Protein AF-A0A9E1HWG5-F1 (afdb_monomer_lite)

Secondary structure (DSSP, 8-state):
-EEEEEEEEEEEEEE-TT--EEEEEEEEEEEEE-GGGHHHHHHHHHTS-HHHHHHHTT-HHHHHH--GGGEEEE-HHHHIIIIIT-

Sequence (86 aa):
MKDLKLCYEVQGMALDEKRNSVPAGICVDFGTVPDERYDECLEALKNYPCHKLLLEMGMGSVVEHHQPEDFRLISQDEYEEKYENI

Structure (mmCIF, N/CA/C/O backbone):
data_AF-A0A9E1HWG5-F1
#
_entry.id   AF-A0A9E1HWG5-F1
#
loop_
_atom_site.group_PDB
_atom_site.id
_atom_site.type_symbol
_atom_site.label_atom_id
_atom_site.label_alt_id
_atom_site.label_comp_id
_atom_site.label_asym_id
_atom_site.label_entity_id
_atom_site.label_seq_id
_atom_site.pdbx_PDB_ins_code
_atom_site.Cartn_x
_atom_site.Cartn_y
_atom_site.Cartn_z
_atom_site.occupancy
_atom_site.B_iso_or_equiv
_atom_site.auth_seq_id
_atom_site.auth_comp_id
_atom_site.auth_asym_id
_atom_site.auth_atom_id
_atom_site.pdbx_PDB_model_num
ATOM 1 N N . MET A 1 1 ? -11.817 -6.137 16.415 1.00 92.81 1 MET A N 1
ATOM 2 C CA . MET A 1 1 ? -10.459 -5.906 15.892 1.00 92.81 1 MET A CA 1
ATOM 3 C C . MET A 1 1 ? -10.544 -6.020 14.383 1.00 92.81 1 MET A C 1
ATOM 5 O O . MET A 1 1 ? -11.250 -6.913 13.923 1.00 92.81 1 MET A O 1
ATOM 9 N N . LYS A 1 2 ? -9.853 -5.158 13.636 1.00 93.50 2 LYS A N 1
ATOM 10 C CA . LYS A 1 2 ? -9.818 -5.163 12.166 1.00 93.50 2 LYS A CA 1
ATOM 11 C C . LYS A 1 2 ? -8.382 -5.193 11.656 1.00 93.50 2 LYS A C 1
ATOM 13 O O . LYS A 1 2 ? -7.523 -4.546 12.256 1.00 93.50 2 LYS A O 1
ATOM 18 N N . ASP A 1 3 ?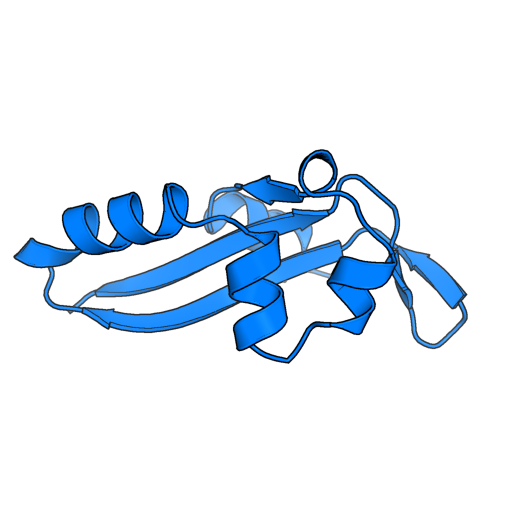 -8.157 -5.908 10.557 1.00 94.44 3 ASP A N 1
ATOM 19 C CA . ASP A 1 3 ? -6.857 -6.001 9.888 1.00 94.44 3 ASP A CA 1
ATOM 20 C C . ASP A 1 3 ? -6.512 -4.677 9.211 1.00 94.44 3 ASP A C 1
ATOM 22 O O . ASP A 1 3 ? -7.255 -4.187 8.359 1.00 94.44 3 ASP A O 1
ATOM 26 N N . LEU A 1 4 ? -5.383 -4.092 9.595 1.00 94.31 4 LEU A N 1
ATOM 27 C CA . LEU A 1 4 ? -4.871 -2.855 9.035 1.00 94.31 4 LEU A CA 1
ATOM 28 C C . LEU A 1 4 ? -3.858 -3.192 7.946 1.00 94.31 4 LEU A C 1
ATOM 30 O O . LEU A 1 4 ? -2.716 -3.549 8.227 1.00 94.31 4 LEU A O 1
ATOM 34 N N . LYS A 1 5 ? -4.289 -3.060 6.695 1.00 93.69 5 LYS A N 1
ATOM 35 C CA . LYS A 1 5 ? -3.457 -3.300 5.519 1.00 93.69 5 LYS A CA 1
ATOM 36 C C . LYS A 1 5 ? -3.402 -2.067 4.642 1.00 93.69 5 LYS A C 1
ATOM 38 O O . LYS A 1 5 ? -4.341 -1.269 4.613 1.00 93.69 5 LYS A O 1
ATOM 43 N N . LEU A 1 6 ? -2.310 -1.930 3.903 1.00 94.31 6 LEU A N 1
ATOM 44 C CA . LEU A 1 6 ? -2.169 -0.872 2.921 1.00 94.31 6 LEU A CA 1
ATOM 45 C C . LEU A 1 6 ? -1.555 -1.416 1.634 1.00 94.31 6 LEU A C 1
ATOM 47 O O . LEU A 1 6 ? -0.503 -2.052 1.658 1.00 94.31 6 LEU A O 1
ATOM 51 N N . CYS A 1 7 ? -2.259 -1.195 0.526 1.00 93.69 7 CYS A N 1
ATOM 52 C CA . CYS A 1 7 ? -1.940 -1.787 -0.765 1.00 93.69 7 CYS A CA 1
ATOM 53 C C . CYS A 1 7 ? -1.508 -0.709 -1.755 1.00 93.69 7 CYS A C 1
ATOM 55 O O . CYS A 1 7 ? -2.158 0.328 -1.892 1.00 93.69 7 CYS A O 1
ATOM 57 N N . TYR A 1 8 ? -0.432 -0.981 -2.479 1.00 91.56 8 TYR A N 1
ATOM 58 C CA . TYR A 1 8 ? 0.081 -0.133 -3.541 1.00 91.56 8 TYR A CA 1
ATOM 59 C C . TYR A 1 8 ? 0.198 -0.927 -4.835 1.00 91.56 8 TYR A C 1
ATOM 61 O O . TYR A 1 8 ? 0.633 -2.076 -4.838 1.00 91.56 8 TYR A O 1
ATOM 69 N N . GLU A 1 9 ? -0.137 -0.281 -5.940 1.00 91.12 9 GLU A N 1
ATOM 70 C CA . GLU A 1 9 ? 0.267 -0.682 -7.277 1.00 91.12 9 GLU A CA 1
ATOM 71 C C . GLU A 1 9 ? 1.492 0.130 -7.683 1.00 91.12 9 GLU A C 1
ATOM 73 O O . GLU A 1 9 ? 1.509 1.356 -7.545 1.00 91.12 9 GLU A O 1
ATOM 78 N N . VAL A 1 10 ? 2.498 -0.553 -8.214 1.00 88.62 10 VAL A N 1
ATOM 79 C CA . VAL A 1 10 ? 3.642 0.089 -8.851 1.00 88.62 10 VAL A CA 1
ATOM 80 C C . VAL A 1 10 ? 3.285 0.289 -10.327 1.00 88.62 10 VAL A C 1
ATOM 82 O O . VAL A 1 10 ? 3.077 -0.676 -11.055 1.00 88.62 10 VAL A O 1
ATOM 85 N N . GLN A 1 11 ? 3.162 1.543 -10.770 1.00 78.06 11 GLN A N 1
ATOM 86 C CA . GLN A 1 11 ? 2.761 1.932 -12.131 1.00 78.06 11 GLN A CA 1
ATOM 87 C C . GLN A 1 11 ? 3.837 1.635 -13.196 1.00 78.06 11 GLN A C 1
ATOM 89 O O . GLN A 1 11 ? 3.581 1.781 -14.392 1.00 78.06 11 GLN A O 1
ATOM 94 N N . GLY A 1 12 ? 5.022 1.179 -12.780 1.00 71.69 12 GLY A N 1
ATOM 95 C CA . GLY A 1 12 ? 6.041 0.564 -13.630 1.00 71.69 12 GLY A CA 1
ATOM 96 C C . GLY A 1 12 ? 5.987 -0.968 -13.593 1.00 71.69 12 GLY A C 1
ATOM 97 O O . GLY A 1 12 ? 5.487 -1.571 -12.648 1.00 71.69 12 GLY A O 1
ATOM 98 N N . MET A 1 13 ? 6.536 -1.626 -14.617 1.00 69.00 13 MET A N 1
ATOM 99 C CA . MET A 1 13 ? 6.731 -3.079 -14.568 1.00 69.00 13 MET A CA 1
ATOM 100 C C . MET A 1 13 ? 7.931 -3.387 -13.663 1.00 69.00 13 MET A C 1
ATOM 102 O O . MET A 1 13 ? 9.043 -2.941 -13.952 1.00 69.00 13 MET A O 1
ATOM 106 N N . ALA A 1 14 ? 7.732 -4.177 -12.610 1.00 73.75 14 ALA A N 1
ATOM 107 C CA . ALA A 1 14 ? 8.835 -4.750 -11.846 1.00 73.75 14 ALA A CA 1
ATOM 108 C C . ALA A 1 14 ? 9.513 -5.877 -12.639 1.00 73.75 14 ALA A C 1
ATOM 110 O O . ALA A 1 14 ? 9.009 -6.328 -13.669 1.00 73.75 14 ALA A O 1
ATOM 111 N N . LEU A 1 15 ? 10.666 -6.341 -12.161 1.00 71.94 15 LEU A N 1
ATOM 112 C CA . LEU A 1 15 ? 11.349 -7.501 -12.726 1.00 71.94 15 LEU A CA 1
ATOM 113 C C . LEU A 1 15 ? 11.152 -8.711 -11.815 1.00 71.94 15 LEU A C 1
ATOM 115 O O . LEU A 1 15 ? 11.470 -8.644 -10.628 1.00 71.94 15 LEU A O 1
ATOM 119 N N . ASP A 1 16 ? 10.658 -9.812 -12.380 1.00 78.94 16 ASP A N 1
ATOM 120 C CA . ASP A 1 16 ? 10.632 -11.106 -11.694 1.00 78.94 16 ASP A CA 1
ATOM 121 C C . ASP A 1 16 ? 12.052 -11.709 -11.566 1.00 78.94 16 ASP A C 1
ATOM 123 O O . ASP A 1 16 ? 13.043 -11.173 -12.078 1.00 78.94 16 ASP A O 1
ATOM 127 N N . GLU A 1 17 ? 12.170 -12.877 -10.926 1.00 78.56 17 GLU A N 1
ATOM 128 C CA . GLU A 1 17 ? 13.447 -13.601 -10.771 1.00 78.56 17 GLU A CA 1
ATOM 129 C C . GLU A 1 17 ? 14.128 -13.954 -12.109 1.00 78.56 17 GLU A C 1
ATOM 131 O O . GLU A 1 17 ? 15.333 -14.209 -12.166 1.00 78.56 17 GLU A O 1
ATOM 136 N N . LYS A 1 18 ? 13.365 -13.964 -13.205 1.00 84.31 18 LYS A N 1
ATOM 137 C CA . LYS A 1 18 ? 13.817 -14.261 -14.567 1.00 84.31 18 LYS A CA 1
ATOM 138 C C . LYS A 1 18 ? 14.043 -12.991 -15.396 1.00 84.31 18 LYS A C 1
ATOM 140 O O . LYS A 1 18 ? 14.387 -13.107 -16.572 1.00 84.31 18 LYS A O 1
ATOM 145 N N . ARG A 1 19 ? 13.923 -11.801 -14.792 1.00 76.75 19 ARG A N 1
ATOM 146 C CA . ARG A 1 19 ? 14.013 -10.476 -15.431 1.00 76.75 19 ARG A CA 1
ATOM 147 C C . ARG A 1 19 ? 12.924 -10.200 -16.467 1.00 76.75 19 ARG A C 1
ATOM 149 O O . ARG A 1 19 ? 13.126 -9.369 -17.353 1.00 76.75 19 ARG A O 1
ATOM 156 N N . ASN A 1 20 ? 11.781 -10.866 -16.372 1.00 81.50 20 ASN A N 1
ATOM 157 C CA . ASN A 1 20 ? 10.614 -10.457 -17.135 1.00 81.50 20 ASN A CA 1
ATOM 158 C C . ASN A 1 20 ? 9.978 -9.251 -16.459 1.00 81.50 20 ASN A C 1
ATOM 160 O O . ASN A 1 20 ? 9.841 -9.214 -15.237 1.00 81.50 20 ASN A O 1
ATOM 164 N N . SER A 1 21 ? 9.554 -8.293 -17.275 1.00 75.50 21 SER A N 1
ATOM 165 C CA . SER A 1 21 ? 8.666 -7.231 -16.829 1.00 75.50 21 SER A CA 1
ATOM 166 C C . SER A 1 21 ? 7.335 -7.841 -16.396 1.00 75.50 21 SER A C 1
ATOM 168 O O . SER A 1 21 ? 6.651 -8.459 -17.213 1.00 75.50 21 SER A O 1
ATOM 170 N N . VAL A 1 22 ? 6.956 -7.632 -15.139 1.00 80.88 22 VAL A N 1
ATOM 171 C CA . VAL A 1 22 ? 5.683 -8.069 -14.554 1.00 80.88 22 VAL A CA 1
ATOM 172 C C . VAL A 1 22 ? 5.031 -6.917 -13.781 1.00 80.88 22 VAL A C 1
ATOM 174 O O . VAL A 1 22 ? 5.747 -6.079 -13.229 1.00 80.88 22 VAL A O 1
ATOM 177 N N . PRO A 1 23 ? 3.691 -6.831 -13.740 1.00 80.12 23 PRO A N 1
ATOM 178 C CA . PRO A 1 23 ? 3.022 -5.879 -12.861 1.00 80.12 23 PRO A CA 1
ATOM 179 C C . PRO A 1 23 ? 3.328 -6.233 -11.398 1.00 80.12 23 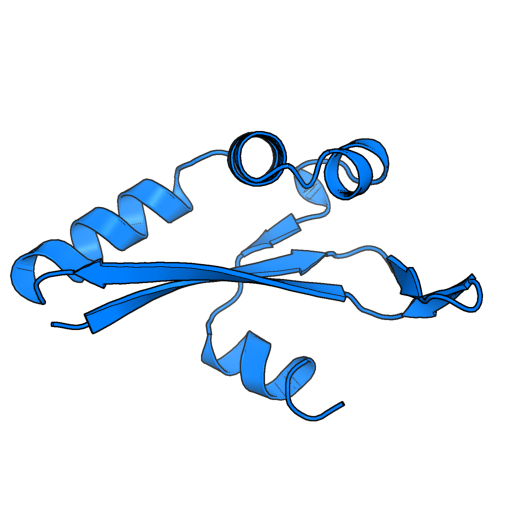PRO A C 1
ATOM 181 O O . PRO A 1 23 ? 3.426 -7.412 -11.053 1.00 80.12 23 PRO A O 1
ATOM 184 N N . ALA A 1 24 ? 3.488 -5.221 -10.545 1.00 85.12 24 ALA A N 1
ATOM 185 C CA . ALA A 1 24 ? 3.799 -5.418 -9.134 1.00 85.12 24 ALA A CA 1
ATOM 186 C C . ALA A 1 24 ? 2.798 -4.706 -8.229 1.00 85.12 24 ALA A C 1
ATOM 188 O O . ALA A 1 24 ? 2.584 -3.496 -8.323 1.00 85.12 24 ALA A O 1
ATOM 189 N N . GLY A 1 25 ? 2.237 -5.486 -7.311 1.00 89.31 25 GLY A N 1
ATOM 190 C CA . GLY A 1 25 ? 1.534 -4.994 -6.143 1.00 89.31 25 GLY A CA 1
ATOM 191 C C . GLY A 1 25 ? 2.408 -5.152 -4.901 1.00 89.31 25 GLY A C 1
ATOM 192 O O . GLY A 1 25 ? 3.149 -6.125 -4.772 1.00 89.31 25 GLY A O 1
ATOM 193 N N . ILE A 1 26 ? 2.286 -4.215 -3.965 1.00 89.25 26 ILE A N 1
ATOM 194 C CA . ILE A 1 26 ? 2.825 -4.340 -2.610 1.00 89.25 26 ILE A CA 1
ATOM 195 C C . ILE A 1 26 ? 1.664 -4.210 -1.628 1.00 89.25 26 ILE A C 1
ATOM 197 O O . ILE A 1 26 ? 1.064 -3.142 -1.529 1.00 89.25 26 ILE A O 1
ATOM 201 N N . CYS A 1 27 ? 1.360 -5.274 -0.888 1.00 91.44 27 CYS A N 1
ATOM 202 C CA . CYS A 1 27 ? 0.456 -5.218 0.257 1.00 91.44 27 CYS A CA 1
ATOM 203 C C . CYS A 1 27 ? 1.268 -5.303 1.548 1.00 91.44 27 CYS A C 1
ATOM 205 O O . CYS A 1 27 ? 2.044 -6.236 1.754 1.00 91.44 27 CYS A O 1
ATOM 207 N N . VAL A 1 28 ? 1.072 -4.323 2.423 1.00 90.69 28 VAL A N 1
ATOM 208 C CA . VAL A 1 28 ? 1.732 -4.235 3.721 1.00 90.69 28 VAL A CA 1
ATOM 209 C C . VAL A 1 28 ? 0.714 -4.504 4.820 1.00 90.69 28 VAL A C 1
ATOM 211 O O . VAL A 1 28 ? -0.298 -3.810 4.907 1.00 90.69 28 VAL A O 1
ATOM 214 N N . ASP A 1 29 ? 1.001 -5.491 5.665 1.00 92.00 29 ASP A N 1
ATOM 215 C CA . ASP A 1 29 ? 0.187 -5.857 6.824 1.00 92.00 29 ASP A CA 1
ATOM 216 C C . ASP A 1 29 ? 0.767 -5.232 8.106 1.00 92.00 29 ASP A C 1
ATOM 218 O O . ASP A 1 29 ? 1.931 -5.452 8.449 1.00 92.00 29 ASP A O 1
ATOM 222 N N . PHE A 1 30 ? -0.044 -4.436 8.806 1.00 91.06 30 PHE A N 1
ATOM 223 C CA . PHE A 1 30 ? 0.304 -3.771 10.067 1.00 91.06 30 PHE A CA 1
ATOM 224 C C . PHE A 1 30 ? -0.314 -4.463 11.293 1.00 91.06 30 PHE A C 1
ATOM 226 O O . PHE A 1 30 ? -0.238 -3.946 12.412 1.00 91.06 30 PHE A O 1
ATOM 233 N N . GLY A 1 31 ? -0.923 -5.631 11.099 1.00 93.38 31 GLY A N 1
ATOM 234 C CA . GLY A 1 31 ? -1.646 -6.390 12.104 1.00 93.38 31 GLY A CA 1
ATOM 235 C C . GLY A 1 31 ? -3.051 -5.851 12.358 1.00 93.38 31 GLY A C 1
ATOM 236 O O . GLY A 1 31 ? -3.657 -5.170 11.535 1.00 93.38 31 GLY A O 1
ATOM 237 N N . THR A 1 32 ? -3.595 -6.166 13.533 1.00 96.19 32 THR A N 1
ATOM 238 C CA . THR A 1 32 ? -4.973 -5.815 13.893 1.00 96.19 32 THR A CA 1
ATOM 239 C C . THR A 1 32 ? -5.048 -4.597 14.806 1.00 96.19 32 THR A C 1
ATOM 241 O O . THR A 1 32 ? -4.325 -4.530 15.802 1.00 96.19 32 THR A O 1
ATOM 244 N N . VAL A 1 33 ? -6.017 -3.712 14.574 1.00 96.00 33 VAL A N 1
ATOM 245 C CA . VAL A 1 33 ? -6.326 -2.567 15.450 1.00 96.00 33 VAL A CA 1
ATOM 246 C C . VAL A 1 33 ? -7.770 -2.616 15.976 1.00 96.00 33 VAL A C 1
ATOM 248 O O . VAL A 1 33 ? -8.616 -3.297 15.387 1.00 96.00 33 VAL A O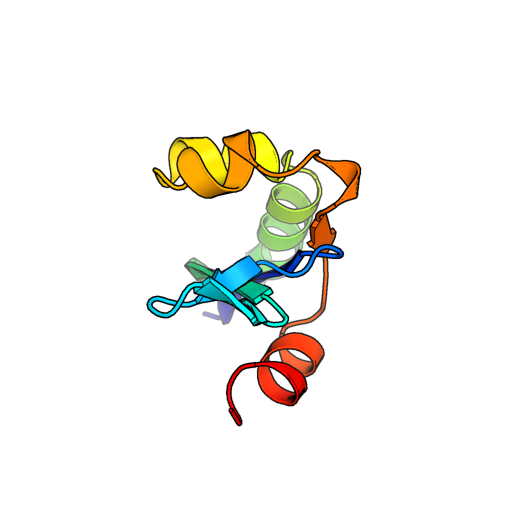 1
ATOM 251 N N . PRO A 1 34 ? -8.093 -1.937 17.095 1.00 97.31 34 PRO A N 1
ATOM 252 C CA . PRO A 1 34 ? -9.476 -1.777 17.544 1.00 97.31 34 PRO A CA 1
ATOM 253 C C . PRO A 1 34 ? -10.341 -1.086 16.483 1.00 97.31 34 PRO A C 1
ATOM 255 O O . PRO A 1 34 ? -9.901 -0.122 15.861 1.00 97.31 34 PRO A O 1
ATOM 258 N N . ASP A 1 35 ? -11.583 -1.543 16.309 1.00 96.25 35 ASP A N 1
ATOM 259 C CA . ASP A 1 35 ? -12.496 -1.066 15.258 1.00 96.25 35 ASP A CA 1
ATOM 260 C C . ASP A 1 35 ? -12.728 0.447 15.318 1.00 96.25 35 ASP A C 1
ATOM 262 O O . ASP A 1 35 ? -12.796 1.098 14.283 1.00 96.25 35 ASP A O 1
ATOM 266 N N . GLU A 1 36 ? -12.795 1.002 16.529 1.00 96.62 36 GLU A N 1
ATOM 267 C CA . GLU A 1 36 ? -12.982 2.434 16.788 1.00 96.62 36 GLU A CA 1
ATOM 268 C C . GLU A 1 36 ? -11.792 3.305 16.353 1.00 96.62 36 GLU A C 1
ATOM 270 O O . GLU A 1 36 ? -11.955 4.505 16.157 1.00 96.62 36 GLU A O 1
ATOM 275 N N . ARG A 1 37 ? -10.604 2.708 16.183 1.00 95.12 37 ARG A N 1
ATOM 276 C CA . ARG A 1 37 ? -9.376 3.390 15.739 1.00 95.12 37 ARG A CA 1
ATOM 277 C C . ARG A 1 37 ? -9.001 3.070 14.296 1.00 95.12 37 ARG A C 1
ATOM 279 O O . ARG A 1 37 ? -8.025 3.616 13.793 1.00 95.12 37 ARG A O 1
ATOM 286 N N . TYR A 1 38 ? -9.741 2.177 13.641 1.00 94.56 38 TYR A N 1
ATOM 287 C CA . TYR A 1 38 ? -9.387 1.671 12.319 1.00 94.56 38 TYR A CA 1
ATOM 288 C C . TYR A 1 38 ? -9.242 2.795 11.290 1.00 94.56 38 TY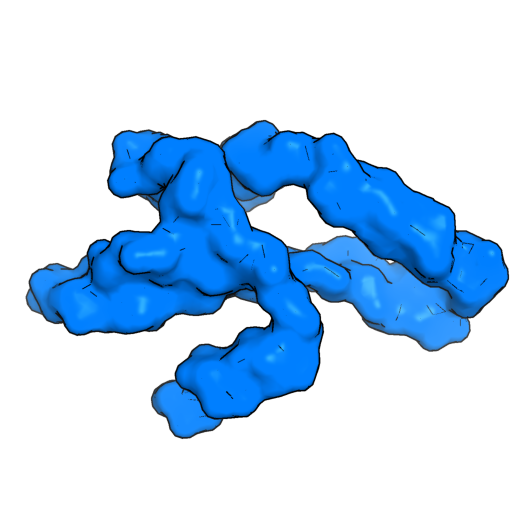R A C 1
ATOM 290 O O . TYR A 1 38 ? -8.191 2.913 10.664 1.00 94.56 38 TYR A O 1
ATOM 298 N N . ASP A 1 39 ? -10.257 3.654 11.178 1.00 94.75 39 ASP A N 1
ATOM 299 C CA . ASP A 1 39 ? -10.267 4.743 10.198 1.00 94.75 39 ASP A CA 1
ATOM 300 C C . ASP A 1 39 ? -9.167 5.776 10.492 1.00 94.75 39 ASP A C 1
ATOM 302 O O . ASP A 1 39 ? -8.489 6.233 9.578 1.00 94.75 39 ASP A O 1
ATOM 306 N N . GLU A 1 40 ? -8.921 6.089 11.771 1.00 96.19 40 GLU A N 1
ATOM 307 C CA . GLU A 1 40 ? -7.835 6.986 12.194 1.00 96.19 40 GLU A CA 1
ATOM 308 C C . GLU A 1 40 ? -6.461 6.434 11.782 1.00 96.19 40 GLU A C 1
ATOM 310 O O . GLU A 1 40 ? -5.652 7.142 11.180 1.00 96.19 40 GLU A O 1
ATOM 315 N N . CYS A 1 41 ? -6.197 5.158 12.081 1.00 93.50 41 CYS A N 1
ATOM 316 C CA . CYS A 1 41 ? -4.942 4.503 11.731 1.00 93.50 41 CYS A CA 1
ATOM 317 C C . CYS A 1 41 ? -4.766 4.388 10.214 1.00 93.50 41 CYS A C 1
ATOM 319 O O . CYS A 1 41 ? -3.676 4.650 9.705 1.00 93.50 41 CYS A O 1
ATOM 321 N N . LEU A 1 42 ? -5.827 4.031 9.488 1.00 92.88 42 LEU A N 1
ATOM 322 C CA . LEU A 1 42 ? -5.793 3.909 8.036 1.00 92.88 42 LEU A CA 1
ATOM 323 C C . LEU A 1 42 ? -5.494 5.259 7.375 1.00 92.88 42 LEU A C 1
ATOM 325 O O . LEU A 1 42 ? -4.610 5.336 6.525 1.00 92.88 42 LEU A O 1
ATOM 329 N N . GLU A 1 43 ? -6.168 6.333 7.787 1.00 94.31 43 GLU A N 1
ATOM 330 C CA . GLU A 1 43 ? -5.906 7.672 7.253 1.00 94.31 43 GLU A CA 1
ATOM 331 C C . GLU A 1 43 ? -4.497 8.169 7.601 1.00 94.31 43 GLU A C 1
ATOM 333 O O . GLU A 1 43 ? -3.832 8.769 6.755 1.00 94.31 43 GLU A O 1
ATOM 338 N N . ALA A 1 44 ? -3.985 7.876 8.800 1.00 93.00 44 ALA A N 1
ATOM 339 C CA . ALA A 1 44 ? -2.604 8.202 9.154 1.00 93.00 44 ALA A CA 1
ATOM 340 C C . ALA A 1 44 ? -1.593 7.506 8.226 1.00 93.00 44 ALA A C 1
ATOM 342 O O . ALA A 1 44 ? -0.651 8.145 7.757 1.00 93.00 44 ALA A O 1
ATOM 343 N N . LEU A 1 45 ? -1.810 6.224 7.915 1.00 91.25 45 LEU A N 1
ATOM 344 C CA . LEU A 1 45 ? -0.943 5.470 7.010 1.00 91.25 45 LEU A CA 1
ATOM 345 C C . LEU A 1 45 ? -1.048 5.953 5.557 1.00 91.25 45 LEU A C 1
ATOM 347 O O . LEU A 1 45 ? -0.024 6.084 4.894 1.00 91.25 45 LEU A O 1
ATOM 351 N N . LYS A 1 46 ? -2.251 6.279 5.063 1.00 90.44 46 LYS A N 1
ATOM 352 C CA . LYS A 1 46 ? -2.436 6.823 3.703 1.00 90.44 46 LYS A CA 1
ATOM 353 C C . LYS A 1 46 ? -1.720 8.155 3.493 1.00 90.44 46 LYS A C 1
ATOM 355 O O . LYS A 1 46 ? -1.246 8.431 2.395 1.00 90.44 46 LYS A O 1
ATOM 360 N N . ASN A 1 47 ? -1.650 8.977 4.539 1.00 91.12 47 ASN A N 1
ATOM 361 C CA . ASN A 1 47 ? -0.937 10.253 4.513 1.00 91.12 47 ASN A CA 1
ATOM 362 C C . ASN A 1 47 ? 0.573 10.101 4.755 1.00 91.12 47 ASN A C 1
ATOM 364 O O . ASN A 1 47 ? 1.321 11.071 4.607 1.00 91.12 47 ASN A O 1
ATOM 368 N N . TYR A 1 48 ? 1.039 8.908 5.129 1.00 90.19 48 TYR A N 1
ATOM 369 C CA . TYR A 1 48 ? 2.456 8.646 5.303 1.00 90.19 48 TYR A CA 1
ATOM 370 C C . TYR A 1 48 ? 3.136 8.456 3.938 1.00 90.19 48 TYR A C 1
ATOM 372 O O . TYR A 1 48 ? 2.618 7.731 3.085 1.00 90.19 48 TYR A O 1
ATOM 380 N N . PRO A 1 49 ? 4.304 9.075 3.686 1.00 89.75 49 PRO A N 1
ATOM 381 C CA . PRO A 1 49 ? 4.962 8.939 2.394 1.00 89.75 49 PRO A CA 1
ATOM 382 C C . PRO A 1 49 ? 5.342 7.482 2.100 1.00 89.75 49 PRO A C 1
ATOM 384 O O . PRO A 1 49 ? 6.174 6.905 2.801 1.00 89.75 49 PRO A O 1
ATOM 387 N N . CYS A 1 50 ? 4.778 6.915 1.028 1.00 87.75 50 CYS A N 1
ATOM 388 C CA . CYS A 1 50 ? 4.986 5.519 0.624 1.00 87.75 50 CYS A CA 1
ATOM 389 C C . CYS A 1 50 ? 6.478 5.143 0.565 1.00 87.75 50 CYS A C 1
ATOM 391 O O . CYS A 1 50 ? 6.899 4.186 1.202 1.00 87.75 50 CYS A O 1
ATOM 393 N N . HIS A 1 51 ? 7.316 5.951 -0.090 1.00 87.06 51 HIS A N 1
ATOM 394 C CA . HIS A 1 51 ? 8.760 5.692 -0.176 1.00 87.06 51 HIS A CA 1
ATOM 395 C C . HIS A 1 51 ? 9.445 5.582 1.198 1.00 87.06 51 HIS A C 1
ATOM 397 O O . HIS A 1 51 ? 10.326 4.745 1.373 1.00 87.06 51 HIS A O 1
ATOM 403 N N . LYS A 1 52 ? 9.042 6.395 2.188 1.00 89.69 52 LYS A N 1
ATOM 404 C CA . LYS A 1 52 ? 9.589 6.307 3.552 1.00 89.69 52 LYS A CA 1
ATOM 405 C C . LYS A 1 52 ? 9.149 5.024 4.233 1.00 89.69 52 LYS A C 1
ATOM 407 O O . LYS A 1 52 ? 9.985 4.349 4.818 1.00 89.69 52 LYS A O 1
ATOM 412 N N . LEU A 1 53 ? 7.868 4.681 4.107 1.00 89.19 53 LEU A N 1
ATOM 413 C CA . LEU A 1 53 ? 7.317 3.445 4.655 1.00 89.19 53 LEU A CA 1
ATOM 414 C C . LEU A 1 53 ? 8.067 2.223 4.118 1.00 89.19 53 LEU A C 1
ATOM 416 O O . LEU A 1 53 ? 8.530 1.382 4.883 1.00 89.19 53 LEU A O 1
ATOM 420 N N . LEU A 1 54 ? 8.225 2.153 2.794 1.00 87.75 54 LEU A N 1
ATOM 421 C CA . LEU A 1 54 ? 8.909 1.050 2.128 1.00 87.75 54 LEU A CA 1
ATOM 422 C C . LEU A 1 54 ? 10.389 0.973 2.544 1.00 87.75 54 LEU A C 1
ATOM 424 O O . LEU A 1 54 ? 10.889 -0.120 2.808 1.00 87.75 54 LEU A O 1
ATOM 428 N N . LEU A 1 55 ? 11.080 2.113 2.675 1.00 88.69 55 LEU A N 1
ATOM 429 C CA . LEU A 1 55 ? 12.454 2.165 3.194 1.00 88.69 55 LEU A CA 1
ATOM 430 C C . LEU A 1 55 ? 12.554 1.640 4.633 1.00 88.69 55 LEU A C 1
ATOM 432 O O . LEU A 1 55 ? 13.433 0.830 4.924 1.00 88.69 55 LEU A O 1
ATOM 436 N N . GLU A 1 56 ? 11.658 2.069 5.523 1.00 89.94 56 GLU A N 1
ATOM 437 C CA . GLU A 1 56 ? 11.606 1.621 6.924 1.00 89.94 56 GLU A CA 1
ATOM 438 C C . GLU A 1 56 ? 11.328 0.116 7.042 1.00 89.94 56 GLU A C 1
ATOM 440 O O . GLU A 1 56 ? 11.806 -0.534 7.971 1.00 89.94 56 GLU A O 1
ATOM 445 N N . MET A 1 57 ? 10.625 -0.452 6.061 1.00 86.38 57 MET A N 1
ATOM 446 C CA . MET A 1 57 ? 10.361 -1.888 5.935 1.00 86.38 57 MET A CA 1
ATOM 447 C C . MET A 1 57 ? 11.487 -2.672 5.248 1.00 86.38 57 MET A C 1
ATOM 449 O O . MET A 1 57 ? 11.351 -3.871 5.019 1.00 86.38 57 MET A O 1
ATOM 453 N N . GLY A 1 58 ? 12.604 -2.021 4.913 1.00 86.25 58 GLY A N 1
ATOM 454 C CA . GLY A 1 58 ? 13.747 -2.667 4.269 1.00 86.25 58 GLY A CA 1
ATOM 455 C C . GLY A 1 58 ? 13.573 -2.919 2.769 1.00 86.25 58 GLY A C 1
ATOM 456 O O . GLY A 1 58 ? 14.409 -3.590 2.169 1.00 86.25 58 GLY A O 1
ATOM 457 N N . MET A 1 59 ? 12.549 -2.348 2.128 1.00 84.19 59 MET A N 1
ATOM 458 C CA . MET A 1 59 ? 12.315 -2.438 0.679 1.00 84.19 59 MET A CA 1
ATOM 459 C C . MET A 1 59 ? 13.100 -1.370 -0.102 1.00 84.19 59 MET A C 1
ATOM 461 O O . MET A 1 59 ? 12.599 -0.772 -1.054 1.00 84.19 59 MET A O 1
ATOM 465 N N . GLY A 1 60 ? 14.354 -1.123 0.293 1.00 82.50 60 GLY A N 1
ATOM 466 C CA . GLY A 1 60 ? 15.198 -0.082 -0.305 1.00 82.50 60 GLY A CA 1
ATOM 467 C C . GLY A 1 60 ? 15.419 -0.263 -1.807 1.00 82.50 60 GLY A C 1
ATOM 468 O O . GLY A 1 60 ? 15.338 0.708 -2.549 1.00 82.50 60 GLY A O 1
ATOM 469 N N . SER A 1 61 ? 15.574 -1.503 -2.276 1.00 79.75 61 SER A N 1
ATOM 470 C CA . SER A 1 61 ? 15.726 -1.807 -3.706 1.00 79.75 61 SER A CA 1
ATOM 471 C C . SER A 1 61 ? 14.503 -1.413 -4.539 1.00 79.75 61 SER A C 1
ATOM 473 O O . SER A 1 61 ? 14.647 -0.967 -5.672 1.00 79.75 61 SER A O 1
ATOM 475 N N . VAL A 1 62 ? 13.291 -1.528 -3.989 1.00 79.56 62 VAL A N 1
ATOM 476 C CA . VAL A 1 62 ? 12.063 -1.100 -4.675 1.00 79.56 62 VAL A CA 1
ATOM 477 C C . VAL A 1 62 ? 12.057 0.419 -4.839 1.00 79.56 62 VAL A C 1
ATOM 479 O O . VAL A 1 62 ? 11.742 0.918 -5.917 1.00 79.56 62 VAL A O 1
ATOM 482 N N . VAL A 1 63 ? 12.464 1.141 -3.793 1.00 82.38 63 VAL A N 1
ATOM 483 C CA . VAL A 1 63 ? 12.511 2.610 -3.757 1.00 82.38 63 VAL A CA 1
ATOM 484 C C . VAL A 1 63 ? 13.646 3.179 -4.615 1.00 82.38 63 VAL A C 1
ATOM 486 O O . VAL A 1 63 ? 13.505 4.255 -5.180 1.00 82.38 63 VAL A O 1
ATOM 489 N N . GLU A 1 64 ? 14.761 2.465 -4.775 1.00 84.12 64 GLU A N 1
ATOM 490 C CA . GLU A 1 64 ? 15.855 2.877 -5.670 1.00 84.12 64 GLU A CA 1
ATOM 491 C C . GLU A 1 64 ? 15.461 2.846 -7.154 1.00 84.12 64 GLU A C 1
ATOM 493 O O . GLU A 1 64 ? 16.005 3.602 -7.961 1.00 84.12 64 GLU A O 1
ATOM 498 N N . HIS A 1 65 ? 14.518 1.976 -7.518 1.00 81.75 65 HIS A N 1
ATOM 499 C CA . HIS A 1 65 ? 14.087 1.780 -8.900 1.00 81.75 65 HIS A CA 1
ATOM 500 C C . HIS A 1 65 ? 12.812 2.546 -9.277 1.00 81.75 65 HIS A C 1
ATOM 502 O O . HIS A 1 65 ? 12.457 2.543 -10.453 1.00 81.75 65 HIS A O 1
ATOM 508 N N . HIS A 1 66 ? 12.152 3.211 -8.322 1.00 83.50 66 HIS A N 1
ATOM 509 C CA . HIS A 1 66 ? 10.854 3.859 -8.529 1.00 83.50 66 HIS A CA 1
ATOM 510 C C . HIS A 1 66 ? 10.785 5.220 -7.833 1.00 83.50 66 HIS A C 1
ATOM 512 O O . HIS A 1 66 ? 11.263 5.397 -6.713 1.00 83.50 66 HIS A O 1
ATOM 518 N N . GLN A 1 67 ? 10.166 6.192 -8.491 1.00 85.12 67 GLN A N 1
ATOM 519 C CA . GLN A 1 67 ? 9.836 7.481 -7.899 1.00 85.12 67 GLN A CA 1
ATOM 520 C C . GLN A 1 67 ? 8.553 7.377 -7.060 1.00 85.12 67 GLN A C 1
ATOM 522 O O . GLN A 1 67 ? 7.738 6.484 -7.289 1.00 85.12 67 GLN A O 1
ATOM 527 N N . PRO A 1 68 ? 8.321 8.279 -6.087 1.00 83.75 68 PRO A N 1
ATOM 528 C CA . PRO A 1 68 ? 7.081 8.292 -5.310 1.00 83.75 68 PRO A CA 1
ATOM 529 C C . PRO A 1 68 ? 5.804 8.304 -6.166 1.00 83.75 68 PRO A C 1
ATOM 531 O O . PRO A 1 68 ? 4.805 7.715 -5.766 1.00 83.75 68 PRO A O 1
ATOM 534 N N . GLU A 1 69 ? 5.842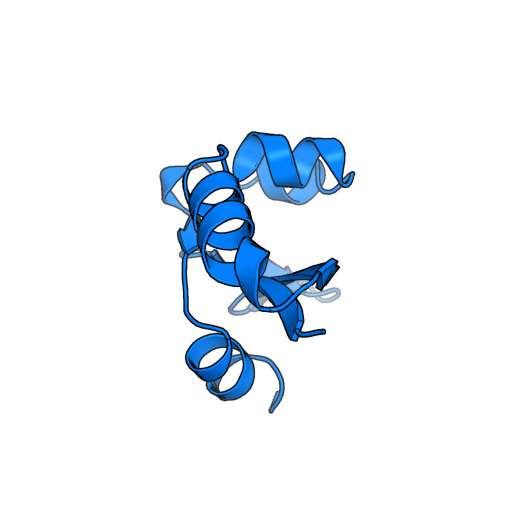 8.946 -7.334 1.00 86.94 69 GLU A N 1
ATOM 535 C CA . GLU A 1 69 ? 4.731 9.036 -8.286 1.00 86.94 69 GLU A CA 1
ATOM 536 C C . GLU A 1 69 ? 4.434 7.706 -8.993 1.00 86.94 69 GLU A C 1
ATOM 538 O O . GLU A 1 69 ? 3.324 7.517 -9.489 1.00 86.94 69 GLU A O 1
ATOM 543 N N . ASP A 1 70 ? 5.390 6.773 -8.995 1.00 86.94 70 ASP A N 1
ATOM 544 C CA . ASP A 1 70 ? 5.202 5.430 -9.542 1.00 86.94 70 ASP A CA 1
ATOM 545 C C . ASP A 1 70 ? 4.367 4.548 -8.602 1.00 86.94 70 ASP A C 1
ATOM 547 O O . ASP A 1 70 ? 3.961 3.460 -8.996 1.00 86.94 70 ASP A O 1
ATOM 551 N N . PHE A 1 71 ? 4.083 4.981 -7.369 1.00 88.38 71 PHE A N 1
ATOM 552 C CA . PHE A 1 71 ? 3.255 4.231 -6.425 1.00 88.38 71 PHE A CA 1
ATOM 553 C C . PHE A 1 71 ? 1.845 4.808 -6.364 1.00 88.38 71 PHE A C 1
ATOM 555 O O . PHE A 1 71 ? 1.620 5.942 -5.937 1.00 88.38 71 PHE A O 1
ATOM 562 N N . ARG A 1 72 ? 0.860 3.984 -6.717 1.00 90.94 72 ARG A N 1
ATOM 563 C CA . ARG A 1 72 ? -0.559 4.299 -6.571 1.00 90.94 72 ARG A CA 1
ATOM 564 C C . ARG A 1 72 ? -1.143 3.505 -5.417 1.00 90.94 72 ARG A C 1
ATOM 566 O O . ARG A 1 72 ? -1.150 2.282 -5.452 1.00 90.94 72 ARG A O 1
ATOM 573 N N . LEU A 1 73 ? -1.679 4.197 -4.417 1.00 91.56 73 LEU A N 1
ATOM 574 C CA . LEU A 1 73 ? -2.498 3.560 -3.389 1.00 91.56 73 LEU A CA 1
ATOM 575 C C . LEU A 1 73 ? -3.741 2.929 -4.041 1.00 91.56 73 LEU A C 1
ATOM 577 O O . LEU A 1 73 ? -4.457 3.614 -4.773 1.00 91.56 73 LEU A O 1
ATOM 581 N N . ILE A 1 74 ? -4.003 1.657 -3.751 1.00 92.12 74 ILE A N 1
ATOM 582 C CA . ILE A 1 74 ? -5.180 0.916 -4.224 1.00 92.12 74 ILE A CA 1
ATOM 583 C C . ILE A 1 74 ? -5.940 0.305 -3.040 1.00 92.12 74 ILE A C 1
ATOM 585 O O . ILE A 1 74 ? -5.415 0.227 -1.926 1.00 92.12 74 ILE A O 1
ATOM 589 N N . SER A 1 75 ? -7.196 -0.092 -3.254 1.00 91.00 75 SER A N 1
ATOM 590 C CA . SER A 1 75 ? -7.948 -0.824 -2.229 1.00 91.00 75 SER A CA 1
ATOM 591 C C . SER A 1 75 ? -7.412 -2.249 -2.066 1.00 91.00 75 SER A C 1
ATOM 593 O O . SER A 1 75 ? -6.741 -2.777 -2.953 1.00 91.00 75 SER A O 1
ATOM 595 N N . GLN A 1 76 ? -7.731 -2.880 -0.932 1.00 90.56 76 GLN A N 1
ATOM 596 C CA . GLN A 1 76 ? -7.428 -4.295 -0.725 1.00 90.56 76 GLN A CA 1
ATOM 597 C C . GLN A 1 76 ? -8.149 -5.168 -1.764 1.00 90.56 76 GLN A C 1
ATOM 599 O O . GLN A 1 76 ? -7.499 -5.984 -2.401 1.00 90.56 76 GLN A O 1
ATOM 604 N N . ASP A 1 77 ? -9.436 -4.921 -2.025 1.00 91.69 77 ASP A N 1
ATOM 605 C CA . ASP A 1 77 ? -10.191 -5.651 -3.054 1.00 91.69 77 ASP A CA 1
ATOM 606 C C . ASP A 1 77 ? -9.532 -5.552 -4.447 1.00 91.69 77 ASP A C 1
ATOM 608 O O . ASP A 1 77 ? -9.417 -6.551 -5.152 1.00 91.69 77 ASP A O 1
ATOM 612 N N . GLU A 1 78 ? -9.046 -4.362 -4.840 1.00 91.50 78 GLU A N 1
ATOM 613 C CA . GLU A 1 78 ? -8.338 -4.173 -6.119 1.00 91.50 78 GLU A CA 1
ATOM 614 C C . GLU A 1 78 ? -7.004 -4.933 -6.142 1.00 91.50 78 GLU A C 1
ATOM 616 O O . GLU A 1 78 ? -6.603 -5.458 -7.183 1.00 91.50 78 GLU A O 1
ATOM 621 N 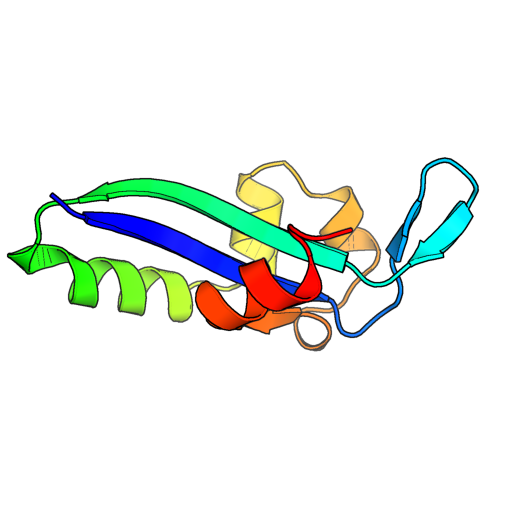N . TYR A 1 79 ? -6.307 -4.996 -5.006 1.00 91.56 79 TYR A N 1
ATOM 622 C CA . TYR A 1 79 ? -5.064 -5.748 -4.878 1.00 91.56 79 TYR A CA 1
ATOM 623 C C . TYR A 1 79 ? -5.302 -7.255 -5.022 1.00 91.56 79 TYR A C 1
ATOM 625 O O . TYR A 1 79 ? -4.617 -7.910 -5.807 1.00 91.56 79 TYR A O 1
ATOM 633 N N . GLU A 1 80 ? -6.282 -7.793 -4.296 1.00 91.44 80 GLU A N 1
ATOM 634 C CA . GLU A 1 80 ? -6.632 -9.216 -4.304 1.00 91.44 80 GLU A CA 1
ATOM 635 C C . GLU A 1 80 ? -7.075 -9.671 -5.703 1.00 91.44 80 GLU A C 1
ATOM 637 O O . GLU A 1 80 ? -6.611 -10.698 -6.202 1.00 91.44 80 GLU A O 1
ATOM 642 N N . GLU A 1 81 ? -7.901 -8.871 -6.389 1.00 90.44 81 GLU A N 1
ATOM 643 C CA . GLU A 1 81 ? -8.334 -9.153 -7.762 1.00 90.44 81 GLU A CA 1
ATOM 644 C C . GLU A 1 81 ? -7.145 -9.257 -8.728 1.00 90.44 81 GLU A C 1
ATOM 646 O O . GLU A 1 81 ? -7.078 -10.191 -9.532 1.00 90.44 81 GLU A O 1
ATOM 651 N N . LYS A 1 82 ? -6.197 -8.316 -8.642 1.00 87.56 82 LYS A N 1
ATOM 652 C CA . LYS A 1 82 ? -5.087 -8.194 -9.594 1.00 87.56 82 LYS A CA 1
ATOM 653 C C . LYS A 1 82 ? -3.909 -9.117 -9.309 1.00 87.56 82 LYS A C 1
ATOM 655 O O . LYS A 1 82 ? -3.310 -9.592 -10.269 1.00 87.56 82 LYS A O 1
ATOM 660 N N . TYR A 1 83 ? -3.543 -9.313 -8.041 1.00 83.56 83 TYR A N 1
ATOM 661 C CA . TYR A 1 83 ? -2.225 -9.834 -7.654 1.00 83.56 83 TYR A CA 1
ATOM 662 C C . TYR A 1 83 ? -2.254 -11.139 -6.856 1.00 83.56 83 TYR A C 1
ATOM 664 O O . TYR A 1 83 ? -1.265 -11.864 -6.888 1.00 83.56 83 TYR A O 1
ATOM 672 N N . GLU A 1 84 ? -3.349 -11.477 -6.171 1.00 76.88 84 GLU A N 1
ATOM 673 C CA . GLU A 1 84 ? -3.424 -12.729 -5.395 1.00 76.88 84 GLU A CA 1
ATOM 674 C C . GLU A 1 84 ? -3.942 -13.927 -6.209 1.00 76.88 84 GLU A C 1
ATOM 676 O O . GLU A 1 84 ? -3.817 -15.071 -5.776 1.00 76.88 84 GLU A O 1
ATOM 681 N N . ASN A 1 85 ? -4.472 -13.684 -7.411 1.00 62.38 85 ASN A N 1
ATOM 682 C CA . ASN A 1 85 ? -4.957 -14.724 -8.326 1.00 62.38 85 ASN A CA 1
ATOM 683 C C . ASN A 1 85 ? -3.949 -15.109 -9.434 1.00 62.38 85 ASN A C 1
ATOM 685 O O . ASN A 1 85 ? -4.347 -15.769 -10.398 1.00 62.38 85 ASN A O 1
ATOM 689 N N . ILE A 1 86 ? -2.683 -14.674 -9.334 1.00 56.00 86 ILE A N 1
ATOM 690 C CA . ILE A 1 86 ? -1.621 -14.931 -10.330 1.00 56.00 86 ILE A CA 1
ATOM 691 C C . ILE A 1 86 ? -0.806 -16.181 -9.979 1.00 56.00 86 ILE A C 1
ATOM 693 O O . ILE A 1 86 ? -0.420 -16.329 -8.799 1.00 56.00 86 ILE A O 1
#

Radius of gyration: 13.64 Å; chains: 1; bounding box: 29×25×35 Å

Foldseek 3Di:
DDWAKWKKWQQFFDQDPVGDGHTDMDIDTPGDDDPVCRVVVNVVVVPPQPLVVCVVVVVVVVSVVGDSVRIDTDDPVVCCVPPVVD

pLDDT: mean 87.23, std 7.7, range [56.0, 97.31]